Protein AF-A0AA40KFN1-F1 (afdb_monomer)

Organism: NCBI:txid60889

pLDDT: mean 79.9, std 18.05, range [38.06, 95.88]

Solvent-accessible surface area (backbone atoms only — not comparable to full-atom values): 6302 Å² total; per-residue (Å²): 132,68,74,68,63,78,31,50,60,55,37,56,50,49,54,52,43,66,73,28,65,83,47,44,49,62,50,50,53,49,46,67,69,59,50,77,78,70,54,97,88,62,91,83,51,75,64,59,55,50,51,49,51,53,52,50,52,52,51,53,49,56,52,47,53,51,28,63,78,70,69,52,50,72,67,54,52,52,49,28,66,52,57,55,79,76,51,90,69,80,83,75,76,78,72,93,75,78,87,85,133

InterPro domains:
  IPR023379 BART domain [PF11527] (7-87)
  IPR038888 Cilia- and flagella-associated protein 36 [PTHR21532] (2-83)
  IPR042541 BART domain superfamily [G3DSA:1.20.1520.10] (1-99)

Mean predicted aligned error: 10.42 Å

Structure (mmCIF, N/CA/C/O backbone):
data_AF-A0AA40KFN1-F1
#
_entry.id   AF-A0AA40KFN1-F1
#
loop_
_atom_site.group_PDB
_atom_site.id
_atom_site.type_symbol
_atom_site.label_atom_id
_atom_site.label_alt_id
_atom_site.label_comp_id
_atom_site.label_asym_id
_atom_site.label_entity_id
_atom_site.label_seq_id
_atom_site.pdbx_PDB_ins_code
_atom_site.Cartn_x
_atom_site.Cartn_y
_atom_site.Cartn_z
_atom_site.occupancy
_atom_site.B_iso_or_equiv
_atom_site.auth_seq_id
_atom_site.auth_comp_id
_atom_site.auth_asym_id
_atom_site.auth_atom_id
_atom_site.pdbx_PDB_model_num
ATOM 1 N N . MET A 1 1 ? 15.721 8.252 -28.100 1.00 38.06 1 MET A N 1
ATOM 2 C CA . MET A 1 1 ? 15.572 7.195 -27.081 1.00 38.06 1 MET A CA 1
ATOM 3 C C . MET A 1 1 ? 14.263 7.504 -26.377 1.00 38.06 1 MET A C 1
ATOM 5 O O . MET A 1 1 ? 14.015 8.676 -26.133 1.00 38.06 1 MET A O 1
ATOM 9 N N . ASN A 1 2 ? 13.342 6.541 -26.314 1.00 46.00 2 ASN A N 1
ATOM 10 C CA . ASN A 1 2 ? 11.930 6.793 -26.020 1.00 46.00 2 ASN A CA 1
ATOM 11 C C . ASN A 1 2 ? 11.672 6.593 -24.521 1.00 46.00 2 ASN A C 1
ATOM 13 O O . ASN A 1 2 ? 11.184 5.544 -24.124 1.00 46.00 2 ASN A O 1
ATOM 17 N N . ASP A 1 3 ? 11.974 7.604 -23.701 1.00 53.75 3 ASP A N 1
ATOM 18 C CA . ASP A 1 3 ? 11.811 7.562 -22.231 1.00 53.75 3 ASP A CA 1
ATOM 19 C C . ASP A 1 3 ? 10.366 7.239 -21.777 1.00 53.75 3 ASP A C 1
ATOM 21 O O . ASP A 1 3 ? 10.113 6.899 -20.624 1.00 53.75 3 ASP A O 1
ATOM 25 N N . LYS A 1 4 ? 9.396 7.328 -22.699 1.00 52.56 4 LYS A N 1
ATOM 26 C CA . LYS A 1 4 ? 7.987 6.980 -22.474 1.00 52.56 4 LYS A CA 1
ATOM 27 C C . LYS A 1 4 ? 7.719 5.474 -22.391 1.00 52.56 4 LYS A C 1
ATOM 29 O O . LYS A 1 4 ? 6.799 5.094 -21.674 1.00 52.56 4 LYS A O 1
ATOM 34 N N . ASP A 1 5 ? 8.486 4.635 -23.090 1.00 57.59 5 ASP A N 1
ATOM 35 C CA . ASP A 1 5 ? 8.294 3.174 -23.035 1.00 57.59 5 ASP A CA 1
ATOM 36 C C . ASP A 1 5 ? 8.913 2.578 -21.762 1.00 57.59 5 ASP A C 1
ATOM 38 O O . ASP A 1 5 ? 8.332 1.679 -21.152 1.00 57.59 5 ASP A O 1
ATOM 42 N N . ASP A 1 6 ? 10.022 3.154 -21.291 1.00 63.59 6 ASP A N 1
ATOM 43 C CA . ASP A 1 6 ? 10.757 2.691 -20.105 1.00 63.59 6 ASP A CA 1
ATOM 44 C C . ASP A 1 6 ? 10.002 2.906 -18.784 1.00 63.59 6 ASP A C 1
ATOM 46 O O . ASP A 1 6 ? 10.437 2.410 -17.751 1.00 63.59 6 ASP A O 1
ATOM 50 N N . SER A 1 7 ? 8.872 3.618 -18.790 1.00 69.12 7 SER A N 1
ATOM 51 C CA . SER A 1 7 ? 8.035 3.811 -17.593 1.00 69.12 7 SER A CA 1
ATOM 52 C C . SER A 1 7 ? 6.628 3.220 -17.711 1.00 69.12 7 SER A C 1
ATOM 54 O O . SER A 1 7 ? 5.927 3.103 -16.708 1.00 69.12 7 SER A O 1
ATOM 56 N N . ALA A 1 8 ? 6.189 2.833 -18.913 1.00 79.31 8 ALA A N 1
ATOM 57 C CA . ALA A 1 8 ? 4.869 2.233 -19.107 1.00 79.31 8 ALA A CA 1
ATOM 58 C C . ALA A 1 8 ? 4.773 0.861 -18.417 1.00 79.31 8 ALA A C 1
ATOM 60 O O . ALA A 1 8 ? 3.799 0.579 -17.720 1.00 79.31 8 ALA A O 1
ATOM 61 N N . TRP A 1 9 ? 5.834 0.053 -18.519 1.00 85.75 9 TRP A N 1
ATOM 62 C CA . TRP A 1 9 ? 5.899 -1.260 -17.871 1.00 85.75 9 TRP A CA 1
ATOM 63 C C . TRP A 1 9 ? 5.879 -1.169 -16.337 1.00 85.75 9 TRP A C 1
ATOM 65 O O . TRP A 1 9 ? 5.369 -2.078 -15.680 1.00 85.75 9 TRP A O 1
ATOM 75 N N . VAL A 1 10 ? 6.396 -0.074 -15.762 1.00 88.62 10 VAL A N 1
ATOM 76 C CA . VAL A 1 10 ? 6.368 0.191 -14.313 1.00 88.62 10 VAL A CA 1
ATOM 77 C C . VAL A 1 10 ? 4.925 0.332 -13.838 1.00 88.62 10 VAL A C 1
ATOM 79 O O . VAL A 1 10 ? 4.551 -0.246 -12.819 1.00 88.62 10 VAL A O 1
ATOM 82 N N . PHE A 1 11 ? 4.093 1.046 -14.600 1.00 86.62 11 PHE A N 1
ATOM 83 C CA . PHE A 1 11 ? 2.676 1.207 -14.286 1.00 86.62 11 PHE A CA 1
ATOM 84 C C . PHE A 1 11 ? 1.913 -0.118 -14.394 1.00 86.62 11 PHE A C 1
ATOM 86 O O . PHE A 1 11 ? 1.194 -0.478 -13.465 1.00 86.62 11 PHE A O 1
ATOM 93 N N . ASP A 1 12 ? 2.105 -0.880 -15.473 1.00 87.44 12 ASP A N 1
ATOM 94 C CA . ASP A 1 12 ? 1.449 -2.186 -15.638 1.00 87.44 12 ASP A CA 1
ATOM 95 C C . ASP A 1 12 ? 1.844 -3.164 -14.520 1.00 87.44 12 ASP A C 1
ATOM 97 O O . ASP A 1 12 ? 0.998 -3.862 -13.955 1.00 87.44 12 ASP A O 1
ATOM 101 N N . SER A 1 13 ? 3.125 -3.157 -14.141 1.00 90.62 13 SER A N 1
ATOM 102 C CA . SER A 1 13 ? 3.646 -3.951 -13.025 1.00 90.62 13 SER A CA 1
ATOM 103 C C . SER A 1 13 ? 3.045 -3.524 -11.687 1.00 90.62 13 SER A C 1
ATOM 105 O O . SER A 1 13 ? 2.663 -4.377 -10.887 1.00 90.62 13 SER A O 1
ATOM 107 N N . LEU A 1 14 ? 2.905 -2.215 -11.458 1.00 90.44 14 LEU A N 1
ATOM 108 C CA . LEU A 1 14 ? 2.262 -1.666 -10.266 1.00 90.44 14 LEU A CA 1
ATOM 109 C C . LEU A 1 14 ? 0.793 -2.093 -10.177 1.00 90.44 14 LEU A C 1
ATOM 111 O O . LEU A 1 14 ? 0.350 -2.537 -9.123 1.00 90.44 14 LEU A O 1
ATOM 115 N N . ILE A 1 15 ? 0.033 -2.013 -11.272 1.00 88.88 15 ILE A N 1
ATOM 116 C CA . ILE A 1 15 ? -1.361 -2.478 -11.293 1.00 88.88 15 ILE A CA 1
ATOM 117 C C . ILE A 1 15 ? -1.438 -3.972 -10.963 1.00 88.88 15 ILE A C 1
ATOM 119 O O . ILE A 1 15 ? -2.261 -4.368 -10.136 1.00 88.88 15 ILE A O 1
ATOM 123 N N . GLY A 1 16 ? -0.557 -4.788 -11.550 1.00 90.25 16 GLY A N 1
ATOM 124 C CA . GLY A 1 16 ? -0.467 -6.214 -11.236 1.00 90.25 16 GLY A CA 1
ATOM 125 C C . GLY A 1 16 ? -0.157 -6.477 -9.760 1.00 90.25 16 GLY A C 1
ATOM 1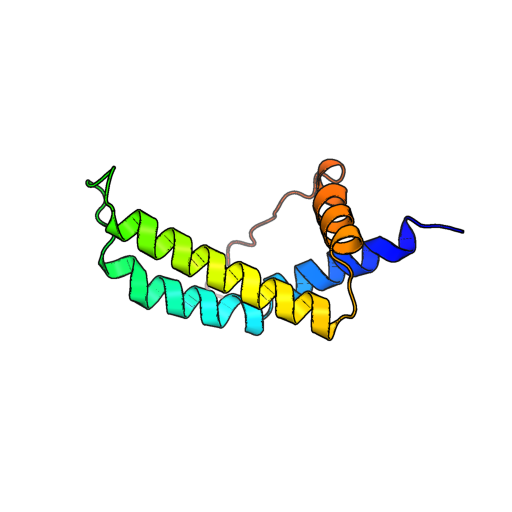26 O O . GLY A 1 16 ? -0.785 -7.335 -9.140 1.00 90.25 16 GLY A O 1
ATOM 127 N N . PHE A 1 17 ? 0.751 -5.699 -9.169 1.00 91.94 17 PHE A N 1
ATOM 128 C CA . PHE A 1 17 ? 1.082 -5.783 -7.749 1.00 91.94 17 PHE A CA 1
ATOM 129 C C . PHE A 1 17 ? -0.107 -5.419 -6.849 1.00 91.94 17 PHE A C 1
ATOM 131 O O . PHE A 1 17 ? -0.438 -6.184 -5.944 1.00 91.94 17 PHE A O 1
ATOM 138 N N . LEU A 1 18 ? -0.803 -4.312 -7.136 1.00 91.50 18 LEU A N 1
ATOM 139 C CA . LEU A 1 18 ? -1.976 -3.855 -6.375 1.00 91.50 18 LEU A CA 1
ATOM 140 C C . LEU A 1 18 ? -3.162 -4.831 -6.456 1.00 91.50 18 LEU A C 1
ATOM 142 O O . LEU A 1 18 ? -3.997 -4.874 -5.554 1.00 91.50 18 LEU A O 1
ATOM 146 N N . GLN A 1 19 ? -3.248 -5.620 -7.527 1.00 89.75 19 GLN A N 1
ATOM 147 C CA . GLN A 1 19 ? -4.234 -6.696 -7.674 1.00 89.75 19 GLN A CA 1
ATOM 148 C C . GLN A 1 19 ? -3.773 -8.019 -7.044 1.00 89.75 19 GLN A C 1
ATOM 150 O O . GLN A 1 19 ? -4.564 -8.954 -6.907 1.00 89.75 19 GLN A O 1
ATOM 155 N N . GLY A 1 20 ? -2.499 -8.118 -6.672 1.00 91.44 20 GLY A N 1
ATOM 156 C CA . GLY A 1 20 ? -1.892 -9.330 -6.156 1.00 91.44 20 GLY A CA 1
ATOM 157 C C . GLY A 1 20 ? -2.234 -9.618 -4.688 1.00 91.44 20 GLY A C 1
ATOM 158 O O . GLY A 1 20 ? -2.582 -8.719 -3.913 1.00 91.44 20 GLY A O 1
ATOM 159 N N . PRO A 1 21 ? -2.081 -10.883 -4.254 1.00 92.25 21 PRO A N 1
ATOM 160 C CA . PRO A 1 21 ? -2.261 -11.276 -2.856 1.00 92.25 21 PRO A CA 1
ATOM 161 C C . PRO A 1 21 ? -1.209 -10.659 -1.926 1.00 92.25 21 PRO A C 1
ATOM 163 O O . PRO A 1 21 ? -1.496 -10.440 -0.758 1.00 92.25 21 PRO A O 1
ATOM 166 N N . ILE A 1 22 ? -0.014 -10.344 -2.437 1.00 90.94 22 ILE A N 1
ATOM 167 C CA . ILE A 1 22 ? 1.077 -9.736 -1.654 1.00 90.94 22 ILE A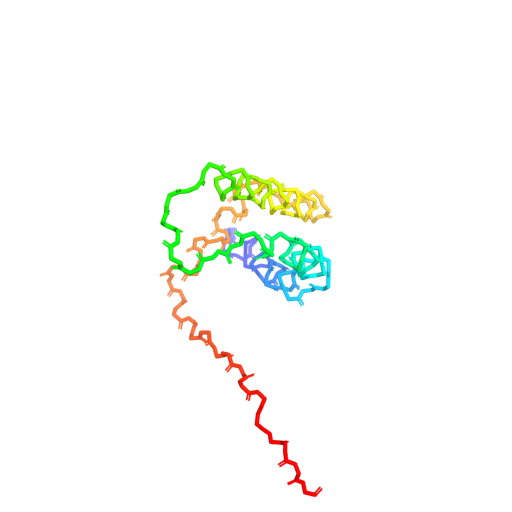 CA 1
ATOM 168 C C . ILE A 1 22 ? 0.681 -8.346 -1.146 1.00 90.94 22 ILE A C 1
ATOM 170 O O . ILE A 1 22 ? 1.020 -7.987 -0.026 1.00 90.94 22 ILE A O 1
ATOM 174 N N . TRP A 1 23 ? -0.073 -7.589 -1.945 1.00 93.19 23 TRP A N 1
ATOM 175 C CA . TRP A 1 23 ? -0.643 -6.310 -1.534 1.00 93.19 23 TRP A CA 1
ATOM 176 C C . TRP A 1 23 ? -1.937 -6.494 -0.735 1.00 93.19 23 TRP A C 1
ATOM 178 O O . TRP A 1 23 ? -2.086 -5.960 0.362 1.00 93.19 23 TRP A O 1
ATOM 188 N N . SER A 1 24 ? -2.887 -7.262 -1.275 1.00 92.19 24 SER A N 1
ATOM 189 C CA . SER A 1 24 ? -4.239 -7.332 -0.711 1.00 92.19 24 SER A CA 1
ATOM 190 C C . SER A 1 24 ? -4.317 -8.081 0.621 1.00 92.19 24 SER A C 1
ATOM 192 O O . SER A 1 24 ? -5.018 -7.617 1.514 1.00 92.19 24 SER A O 1
ATOM 194 N N . ALA A 1 25 ? -3.596 -9.192 0.803 1.00 93.62 25 ALA A N 1
ATOM 195 C CA . ALA A 1 25 ? -3.667 -9.984 2.032 1.00 93.62 25 ALA A CA 1
ATOM 196 C C . ALA A 1 25 ? -3.256 -9.199 3.295 1.00 93.62 25 ALA A C 1
ATOM 198 O O . ALA A 1 25 ? -4.071 -9.134 4.215 1.00 93.62 25 ALA A O 1
ATOM 199 N N . PRO A 1 26 ? -2.070 -8.556 3.369 1.00 93.62 26 PRO A N 1
ATOM 200 C CA . PRO A 1 26 ? -1.684 -7.809 4.567 1.00 93.62 26 PRO A CA 1
ATOM 201 C C . PRO A 1 26 ? -2.597 -6.609 4.839 1.00 93.62 26 PRO A C 1
ATOM 203 O O . PRO A 1 2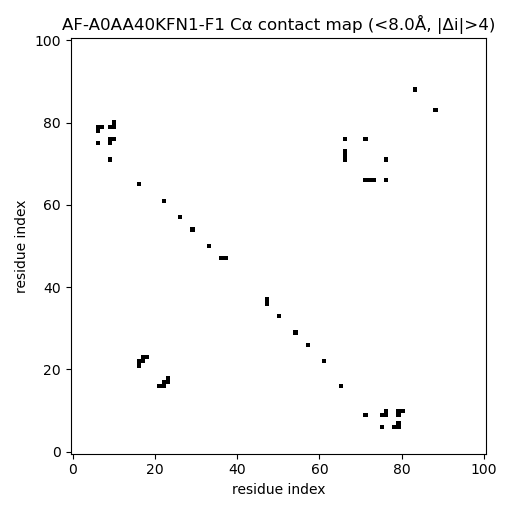6 ? -2.869 -6.313 6.000 1.00 93.62 26 PRO A O 1
ATOM 206 N N . LEU A 1 27 ? -3.114 -5.943 3.799 1.00 93.25 27 LEU A N 1
ATOM 207 C CA . LEU A 1 27 ? -4.058 -4.837 3.976 1.00 93.25 27 LEU A CA 1
ATOM 208 C C . LEU A 1 27 ? -5.414 -5.308 4.496 1.00 93.25 27 LEU A C 1
ATOM 210 O O . LEU A 1 27 ? -5.967 -4.670 5.387 1.00 93.25 27 LEU A O 1
ATOM 214 N N . ILE A 1 28 ? -5.942 -6.415 3.970 1.00 93.31 28 ILE A N 1
ATOM 215 C CA . ILE A 1 28 ? -7.198 -6.995 4.454 1.00 93.31 28 ILE A CA 1
ATOM 216 C C . ILE A 1 28 ? -7.039 -7.410 5.916 1.00 93.31 28 ILE A C 1
ATOM 218 O O . ILE A 1 28 ? -7.848 -6.989 6.735 1.00 93.31 28 ILE A O 1
ATOM 222 N N . THR A 1 29 ? -5.970 -8.134 6.265 1.00 94.69 29 THR A N 1
ATOM 223 C CA . THR A 1 29 ? -5.688 -8.512 7.659 1.00 94.69 29 THR A CA 1
ATOM 224 C C . THR A 1 29 ? -5.584 -7.287 8.566 1.00 94.69 29 THR A C 1
ATOM 226 O O . THR A 1 29 ? -6.201 -7.253 9.626 1.00 94.69 29 THR A O 1
ATOM 229 N N . PHE A 1 30 ? -4.868 -6.244 8.138 1.00 94.62 30 PHE A N 1
ATOM 230 C CA . PHE A 1 30 ? -4.761 -5.008 8.909 1.00 94.62 30 PHE A CA 1
ATOM 231 C C . PHE A 1 30 ? -6.128 -4.349 9.133 1.00 94.62 30 PHE A C 1
ATOM 233 O O . PHE A 1 30 ? -6.438 -3.928 10.246 1.00 94.62 30 PHE A O 1
ATOM 240 N N . ILE A 1 31 ? -6.957 -4.263 8.088 1.00 93.00 31 ILE A N 1
ATOM 241 C CA . ILE A 1 31 ? -8.298 -3.684 8.185 1.00 93.00 31 ILE A CA 1
ATOM 242 C C . ILE A 1 31 ? -9.165 -4.521 9.124 1.00 93.00 31 ILE A C 1
ATOM 244 O O . ILE A 1 31 ? -9.793 -3.944 9.999 1.00 93.00 31 ILE A O 1
ATOM 248 N N . GLU A 1 32 ? -9.171 -5.847 8.999 1.00 93.25 32 GLU A N 1
ATOM 249 C CA . GLU A 1 32 ? -9.954 -6.738 9.866 1.00 93.25 32 GLU A CA 1
ATOM 250 C C . GLU A 1 32 ? -9.599 -6.567 11.350 1.00 93.25 32 GLU A C 1
ATOM 252 O O . GLU A 1 32 ? -10.487 -6.508 12.202 1.00 93.25 32 GLU A O 1
ATOM 257 N N . GLU A 1 33 ? -8.310 -6.438 11.669 1.00 92.94 33 GLU A N 1
ATOM 258 C CA . GLU A 1 33 ? -7.843 -6.258 13.045 1.00 92.94 33 GLU A CA 1
ATOM 259 C C . GLU A 1 33 ? -8.141 -4.858 13.591 1.00 92.94 33 GLU A C 1
ATOM 261 O O . GLU A 1 33 ? -8.519 -4.699 14.756 1.00 92.94 33 GLU A O 1
ATOM 266 N N . LYS A 1 34 ? -7.953 -3.824 12.766 1.00 91.31 34 LYS A N 1
ATOM 267 C CA . LYS A 1 34 ? -7.984 -2.426 13.209 1.00 91.31 34 LYS A CA 1
ATOM 268 C C . LYS A 1 34 ? -9.342 -1.760 13.009 1.00 91.31 34 LYS A C 1
ATOM 270 O O . LYS A 1 34 ? -9.595 -0.752 13.657 1.00 91.31 34 LYS A O 1
ATOM 275 N N . SER A 1 35 ? -10.243 -2.309 12.189 1.00 89.19 35 SER A N 1
ATOM 276 C CA . SER A 1 35 ? -11.571 -1.723 11.948 1.00 89.19 35 SER A CA 1
ATOM 277 C C . SER A 1 35 ? -12.475 -1.748 13.180 1.00 89.19 35 SER A C 1
ATOM 279 O O . SER A 1 35 ? -13.421 -0.975 13.253 1.00 89.19 35 SER A O 1
ATOM 281 N N . LEU A 1 36 ? -12.189 -2.621 14.152 1.00 88.44 36 LEU A N 1
ATOM 282 C CA . LEU A 1 36 ? -13.030 -2.840 15.333 1.00 88.44 36 LEU A CA 1
ATOM 283 C C . LEU A 1 36 ? -13.191 -1.599 16.222 1.00 88.44 36 LEU A C 1
ATOM 285 O O . LEU A 1 36 ? -14.188 -1.499 16.928 1.00 88.44 36 LEU A O 1
ATOM 289 N N . ILE A 1 37 ? -12.222 -0.678 16.202 1.00 87.69 37 ILE A N 1
ATOM 290 C CA . ILE A 1 37 ? -12.265 0.548 17.012 1.00 87.69 37 ILE A CA 1
ATOM 291 C C . ILE A 1 37 ? -13.013 1.697 16.319 1.00 87.69 37 ILE A C 1
ATOM 293 O O . ILE A 1 37 ? -13.264 2.727 16.943 1.00 87.69 37 ILE A O 1
ATOM 297 N N . PHE A 1 38 ? -13.326 1.560 15.025 1.00 88.12 38 PHE A N 1
ATOM 298 C CA . PHE A 1 38 ? -13.953 2.623 14.243 1.00 88.12 38 PHE A CA 1
ATOM 299 C C . PHE A 1 38 ? -15.464 2.639 14.478 1.00 88.12 38 PHE A C 1
ATOM 301 O O . PHE A 1 38 ? -16.183 1.725 14.077 1.00 88.12 38 PHE A O 1
ATOM 308 N N . GLU A 1 39 ? -15.940 3.713 15.098 1.00 88.19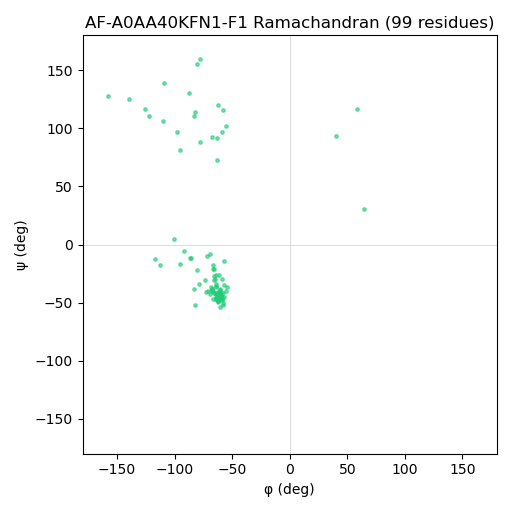 39 GLU A N 1
ATOM 309 C CA . GLU A 1 39 ? -17.348 3.981 15.367 1.00 88.19 39 GLU A CA 1
ATOM 310 C C . GLU A 1 39 ? -17.826 5.124 14.465 1.00 88.19 39 GLU A C 1
ATOM 312 O O . GLU A 1 39 ? -17.114 6.104 14.254 1.00 88.19 39 GLU A O 1
ATOM 317 N N . ALA A 1 40 ? -19.040 5.007 13.920 1.00 83.31 40 ALA A N 1
ATOM 318 C CA . ALA A 1 40 ? -19.566 5.960 12.938 1.00 83.31 40 ALA A CA 1
ATOM 319 C C . ALA A 1 40 ? -19.788 7.378 13.500 1.00 83.31 40 ALA A C 1
ATOM 321 O O . ALA A 1 40 ? -19.825 8.334 12.729 1.00 83.31 40 ALA A O 1
ATOM 322 N N . ASP A 1 41 ? -19.916 7.501 14.822 1.00 83.88 41 ASP A N 1
ATOM 323 C CA . ASP A 1 41 ? -20.291 8.743 15.504 1.00 83.88 41 ASP A CA 1
ATOM 324 C C . ASP A 1 41 ? -19.085 9.485 16.120 1.00 83.88 41 ASP A C 1
ATOM 326 O O . ASP A 1 41 ? -19.261 10.501 16.794 1.00 83.88 41 ASP A O 1
ATOM 330 N N . ILE A 1 42 ? -17.855 8.995 15.904 1.00 80.88 42 ILE A N 1
ATOM 331 C CA . ILE A 1 42 ? -16.622 9.594 16.434 1.00 80.88 42 ILE A CA 1
ATOM 332 C C . ILE A 1 42 ? -15.809 10.206 15.285 1.00 80.88 42 ILE A C 1
ATOM 334 O O . ILE A 1 42 ? -15.187 9.495 14.501 1.00 80.88 42 ILE A O 1
ATOM 338 N N . GLU A 1 43 ? -15.789 11.539 15.194 1.00 72.88 43 GLU A N 1
ATOM 339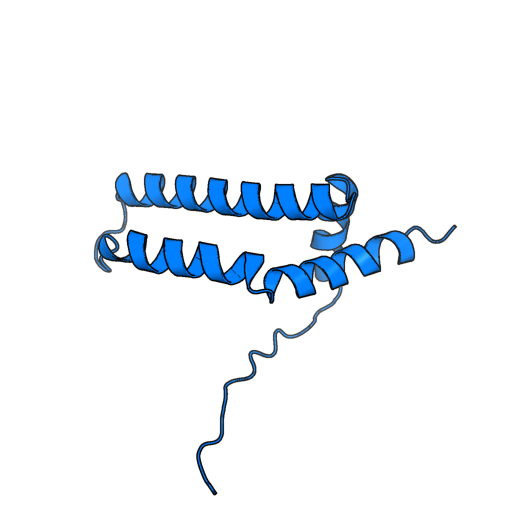 C CA . GLU A 1 43 ? -15.058 12.260 14.135 1.00 72.88 43 GLU A CA 1
ATOM 340 C C . GLU A 1 43 ? -13.566 12.457 14.449 1.00 72.88 43 GLU A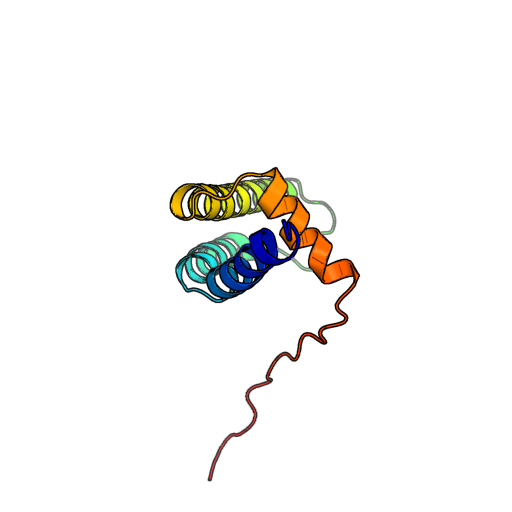 C 1
ATOM 342 O O . GLU A 1 43 ? -12.721 12.337 13.561 1.00 72.88 43 GLU A O 1
ATOM 347 N N . GLU A 1 44 ? -13.222 12.733 15.708 1.00 74.25 44 GLU A N 1
ATOM 348 C CA . GLU A 1 44 ? -11.844 12.980 16.138 1.00 74.25 44 GLU A CA 1
ATOM 349 C C . GLU A 1 44 ? -11.447 11.991 17.232 1.00 74.25 44 GLU A C 1
ATOM 351 O O . GLU A 1 44 ? -11.938 12.039 18.360 1.00 74.25 44 GLU A O 1
ATOM 356 N N . ASN A 1 45 ? -10.537 11.080 16.885 1.00 81.62 45 ASN A N 1
ATOM 357 C CA . ASN A 1 45 ? -9.961 10.122 17.816 1.00 81.62 45 ASN A CA 1
ATOM 358 C C . ASN A 1 45 ? -8.458 9.970 17.546 1.00 81.62 45 ASN A C 1
ATOM 360 O O . ASN A 1 45 ? -8.037 9.634 16.434 1.00 81.62 45 ASN A O 1
ATOM 364 N N . ASP A 1 46 ? -7.646 10.176 18.583 1.00 87.75 46 ASP A N 1
ATOM 365 C CA . ASP A 1 46 ? -6.193 9.985 18.542 1.00 87.75 46 ASP A CA 1
ATOM 366 C C . ASP A 1 46 ? -5.812 8.546 18.156 1.00 87.75 46 ASP A C 1
ATOM 368 O O . ASP A 1 46 ? -4.768 8.308 17.546 1.00 87.75 46 ASP A O 1
ATOM 372 N N . GLU A 1 47 ? -6.651 7.561 18.482 1.00 88.06 47 GLU A N 1
ATOM 373 C CA . GLU A 1 47 ? -6.456 6.170 18.073 1.00 88.06 47 GLU A CA 1
ATOM 374 C C . GLU A 1 47 ? -6.640 5.986 16.566 1.00 88.06 47 GLU A C 1
ATOM 376 O O . GLU A 1 47 ? -5.867 5.251 15.952 1.00 88.06 47 GLU A O 1
ATOM 381 N N . TYR A 1 48 ? -7.571 6.708 15.933 1.00 90.50 48 TYR A N 1
ATOM 382 C CA . TYR A 1 48 ? -7.752 6.645 14.476 1.00 90.50 48 TYR A CA 1
ATOM 383 C C . TYR A 1 48 ? -6.550 7.246 13.762 1.00 90.50 48 TYR A C 1
ATOM 385 O O . TYR A 1 48 ? -6.082 6.695 12.766 1.00 90.50 48 TYR A O 1
ATOM 393 N N . GLN A 1 49 ? -5.984 8.324 14.312 1.00 90.12 49 GLN A N 1
ATOM 394 C CA . GLN A 1 49 ? -4.736 8.881 13.800 1.00 90.12 49 GLN A CA 1
ATOM 395 C C . GLN A 1 49 ? -3.576 7.888 13.924 1.00 90.12 49 GLN A C 1
ATOM 397 O O . GLN A 1 49 ? -2.805 7.744 12.975 1.00 90.12 49 GLN A O 1
ATOM 402 N N . LYS A 1 50 ? -3.458 7.168 15.048 1.00 92.31 50 LYS A N 1
ATOM 403 C CA . LYS A 1 50 ? -2.431 6.125 15.221 1.00 92.31 50 LYS A CA 1
ATOM 404 C C . LYS A 1 50 ? -2.599 4.995 14.209 1.00 92.31 50 LYS A C 1
ATOM 406 O O . LYS A 1 50 ? -1.634 4.661 13.527 1.00 92.31 50 LYS A O 1
ATOM 411 N N . VAL A 1 51 ? -3.814 4.466 14.050 1.00 94.06 51 VAL A N 1
ATOM 412 C CA . VAL A 1 51 ? -4.099 3.416 13.060 1.00 94.06 51 VAL A CA 1
ATOM 413 C C . VAL A 1 51 ? -3.807 3.901 11.641 1.00 94.06 51 VAL A C 1
ATOM 415 O O . VAL A 1 51 ? -3.233 3.160 10.849 1.00 94.06 51 VAL A O 1
ATOM 418 N N . TYR A 1 52 ? -4.126 5.154 11.319 1.00 92.19 52 TYR A N 1
ATOM 419 C CA . TYR A 1 52 ? -3.786 5.733 10.023 1.00 92.19 52 TYR A CA 1
ATOM 420 C C . TYR A 1 52 ? -2.268 5.795 9.789 1.00 92.19 52 TYR A C 1
ATOM 422 O O . TYR A 1 52 ? -1.809 5.465 8.697 1.00 92.19 52 TYR A O 1
ATOM 430 N N . GLN A 1 53 ? -1.468 6.166 10.797 1.00 94.50 53 GLN A N 1
ATOM 431 C CA . GLN A 1 53 ? -0.005 6.130 10.671 1.00 94.50 53 GLN A CA 1
ATOM 432 C C . GLN A 1 53 ? 0.522 4.702 10.496 1.00 94.50 53 GLN A C 1
ATOM 434 O O . GLN A 1 53 ? 1.392 4.473 9.660 1.00 94.50 53 GLN A O 1
ATOM 439 N N . GLU A 1 54 ? -0.019 3.733 11.236 1.00 95.06 54 GLU A N 1
ATOM 440 C CA . GLU A 1 54 ? 0.331 2.318 11.062 1.00 95.06 54 GLU A CA 1
ATOM 441 C C . GLU A 1 54 ? -0.005 1.821 9.647 1.00 95.06 54 GLU A C 1
ATOM 443 O O . GLU A 1 54 ? 0.825 1.171 9.013 1.00 95.06 54 GLU A O 1
ATOM 448 N N . TYR A 1 55 ? -1.174 2.195 9.120 1.00 95.12 55 TYR A N 1
ATOM 449 C CA . TYR A 1 55 ? -1.588 1.873 7.755 1.00 95.12 55 TYR A CA 1
ATOM 450 C C . TYR A 1 55 ? -0.636 2.470 6.715 1.00 95.12 55 TYR A C 1
ATOM 452 O O . TYR A 1 55 ? -0.214 1.775 5.791 1.00 95.12 55 TYR A O 1
ATOM 460 N N . LYS A 1 56 ? -0.253 3.744 6.872 1.00 94.75 56 LYS A N 1
ATOM 461 C CA . LYS A 1 56 ? 0.727 4.388 5.987 1.00 94.75 56 LYS A CA 1
ATOM 462 C C . LYS A 1 56 ? 2.064 3.657 6.000 1.00 94.75 56 LYS A C 1
ATOM 464 O O . LYS A 1 56 ? 2.578 3.352 4.934 1.00 94.75 56 LYS A O 1
ATOM 469 N N . ASN A 1 57 ? 2.576 3.315 7.182 1.00 95.88 57 ASN A N 1
ATOM 470 C CA . ASN A 1 57 ? 3.836 2.582 7.306 1.00 95.88 57 ASN A CA 1
ATOM 471 C C . ASN A 1 57 ? 3.771 1.208 6.622 1.00 95.88 57 ASN A C 1
ATOM 473 O O . ASN A 1 57 ? 4.740 0.792 5.993 1.00 95.88 57 ASN A O 1
ATOM 477 N N . LEU A 1 58 ? 2.634 0.507 6.721 1.00 95.81 58 LEU A N 1
ATOM 478 C CA . LEU A 1 58 ? 2.418 -0.762 6.026 1.00 95.81 58 LEU A CA 1
ATOM 479 C C . LEU A 1 58 ? 2.424 -0.579 4.503 1.00 95.81 58 LEU A C 1
ATOM 481 O O . LEU A 1 58 ? 3.091 -1.330 3.796 1.00 95.81 58 LEU A O 1
ATOM 485 N N . VAL A 1 59 ? 1.708 0.425 3.997 1.00 95.19 59 VAL A N 1
ATOM 486 C CA . VAL A 1 59 ? 1.683 0.747 2.565 1.00 95.19 59 VAL A CA 1
ATOM 487 C C . VAL A 1 59 ? 3.075 1.124 2.054 1.00 95.19 59 VAL A C 1
ATOM 489 O O . VAL A 1 59 ? 3.502 0.598 1.027 1.00 95.19 59 VAL A O 1
ATOM 492 N N . ASP A 1 60 ? 3.792 1.981 2.781 1.00 94.62 60 ASP A N 1
ATOM 493 C CA . ASP A 1 60 ? 5.145 2.418 2.432 1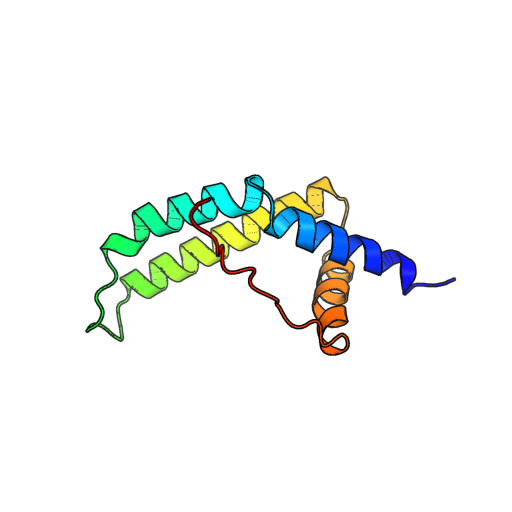.00 94.62 60 ASP A CA 1
ATOM 494 C C . ASP A 1 60 ? 6.117 1.230 2.402 1.00 94.62 60 ASP A C 1
ATOM 496 O O . ASP A 1 60 ? 6.931 1.124 1.486 1.00 94.62 60 ASP A O 1
ATOM 500 N N . LEU A 1 61 ? 5.990 0.289 3.346 1.00 95.44 61 LEU A N 1
ATOM 501 C CA . LEU A 1 61 ? 6.770 -0.949 3.354 1.00 95.44 61 LEU A CA 1
ATOM 502 C C . LEU A 1 61 ? 6.481 -1.813 2.119 1.00 95.44 61 LEU A C 1
ATOM 504 O O . LEU A 1 61 ? 7.414 -2.244 1.448 1.00 95.44 61 LEU A O 1
ATOM 508 N N . LEU A 1 62 ? 5.206 -2.063 1.803 1.00 95.44 62 LEU A N 1
ATOM 509 C CA . LEU A 1 62 ? 4.818 -2.911 0.669 1.00 95.44 62 LEU A CA 1
ATOM 510 C C . LEU A 1 62 ? 5.282 -2.325 -0.668 1.00 95.44 62 LEU A C 1
ATOM 512 O O . LEU A 1 62 ? 5.804 -3.053 -1.512 1.00 95.44 62 LEU A O 1
ATOM 516 N N . LEU A 1 63 ? 5.113 -1.014 -0.853 1.00 94.19 63 LEU A N 1
ATOM 517 C CA . LEU A 1 63 ? 5.593 -0.317 -2.045 1.00 94.19 63 LEU A CA 1
ATOM 518 C C . LEU A 1 63 ? 7.123 -0.274 -2.097 1.00 94.19 63 LEU A C 1
ATOM 520 O O . LEU A 1 63 ? 7.688 -0.446 -3.174 1.00 94.19 63 LEU A O 1
ATOM 524 N N . GLY A 1 64 ? 7.789 -0.092 -0.953 1.00 94.00 64 GLY A N 1
ATOM 525 C CA . GLY A 1 64 ? 9.245 -0.163 -0.832 1.00 94.00 64 GLY A CA 1
ATOM 526 C C . GLY A 1 64 ? 9.792 -1.510 -1.293 1.00 94.00 64 GLY A C 1
ATOM 527 O O . GLY A 1 64 ? 10.629 -1.548 -2.191 1.00 94.00 64 GLY A O 1
ATOM 528 N N . CYS A 1 65 ? 9.251 -2.612 -0.765 1.00 94.44 65 CYS A N 1
ATOM 529 C CA . CYS A 1 65 ? 9.628 -3.962 -1.187 1.00 94.44 65 CYS A CA 1
ATOM 530 C C . CYS A 1 65 ? 9.366 -4.190 -2.681 1.00 94.44 65 CYS A C 1
ATOM 532 O O . CYS A 1 65 ? 10.232 -4.705 -3.377 1.00 94.44 65 CYS A O 1
ATOM 534 N N . PHE A 1 66 ? 8.212 -3.756 -3.201 1.00 94.12 66 PHE A N 1
ATOM 535 C CA . PHE A 1 66 ? 7.914 -3.852 -4.633 1.00 94.12 66 PHE A CA 1
ATOM 536 C C . PHE A 1 66 ? 8.947 -3.113 -5.499 1.00 94.12 66 PHE A C 1
ATOM 538 O O . PHE A 1 66 ? 9.410 -3.657 -6.503 1.00 94.12 66 PHE A O 1
ATOM 545 N N . MET A 1 67 ? 9.313 -1.884 -5.121 1.00 93.06 67 MET A N 1
ATOM 546 C CA . MET A 1 67 ? 10.313 -1.100 -5.848 1.00 93.06 67 MET A CA 1
ATOM 547 C C . MET A 1 67 ? 11.693 -1.762 -5.796 1.00 93.06 67 MET A C 1
ATOM 549 O O . MET A 1 67 ? 12.355 -1.851 -6.829 1.00 93.06 67 MET A O 1
ATOM 553 N N . GLU A 1 68 ? 12.106 -2.259 -4.628 1.00 94.19 68 GLU A N 1
ATOM 554 C CA . GLU A 1 68 ? 13.378 -2.967 -4.450 1.00 94.19 68 GLU A CA 1
ATOM 555 C C . GLU A 1 68 ? 13.438 -4.258 -5.279 1.00 94.19 68 GLU A C 1
ATOM 557 O O . GLU A 1 68 ? 14.406 -4.464 -6.013 1.00 94.19 68 GLU A O 1
ATOM 562 N N . ASP A 1 69 ? 12.390 -5.083 -5.235 1.00 93.31 69 ASP A N 1
ATOM 563 C CA . ASP A 1 69 ? 12.321 -6.364 -5.948 1.00 93.31 69 ASP A CA 1
ATOM 564 C C . ASP A 1 69 ? 12.350 -6.188 -7.474 1.00 93.31 69 ASP A C 1
ATOM 566 O O . ASP A 1 69 ? 12.941 -6.993 -8.197 1.00 93.31 69 ASP A O 1
ATOM 570 N N . MET A 1 70 ? 11.720 -5.123 -7.974 1.00 90.25 70 MET A N 1
ATOM 571 C CA . MET A 1 70 ? 11.626 -4.824 -9.405 1.00 90.25 70 MET A CA 1
ATOM 572 C C . MET A 1 70 ? 12.758 -3.915 -9.908 1.00 90.25 70 MET A C 1
ATOM 574 O O . MET A 1 70 ? 12.847 -3.659 -11.110 1.00 90.25 70 MET A O 1
ATOM 578 N N . GLY A 1 71 ? 13.616 -3.412 -9.013 1.00 90.94 71 GLY A N 1
ATOM 579 C CA . GLY A 1 71 ? 14.682 -2.464 -9.345 1.00 90.94 71 GLY A CA 1
ATOM 580 C C . GLY A 1 71 ? 14.169 -1.112 -9.855 1.00 90.94 71 GLY A C 1
ATOM 581 O O . GLY A 1 71 ? 14.820 -0.488 -10.692 1.00 90.94 71 GLY A O 1
ATOM 582 N N . ILE A 1 72 ? 12.995 -0.677 -9.390 1.00 91.62 72 ILE A N 1
ATOM 583 C CA . ILE A 1 72 ? 12.348 0.581 -9.784 1.00 91.62 72 ILE A CA 1
ATOM 584 C C . ILE A 1 72 ? 12.854 1.708 -8.881 1.00 91.62 72 ILE A C 1
ATOM 586 O O . ILE A 1 72 ? 12.817 1.589 -7.657 1.00 91.62 72 ILE A O 1
ATOM 590 N N . THR A 1 73 ? 13.285 2.830 -9.464 1.00 89.31 73 THR A N 1
ATOM 591 C CA . THR A 1 73 ? 13.664 4.004 -8.661 1.00 89.31 73 THR A CA 1
ATOM 592 C C . THR A 1 73 ? 12.435 4.815 -8.225 1.00 89.31 73 THR A C 1
ATOM 594 O O . THR A 1 73 ? 11.407 4.796 -8.913 1.00 89.31 73 THR A O 1
ATOM 597 N N . PRO A 1 74 ? 12.519 5.587 -7.125 1.00 87.38 74 PRO A N 1
ATOM 598 C CA . PRO A 1 74 ? 11.420 6.447 -6.686 1.00 87.38 74 PRO A CA 1
ATOM 599 C C . PRO A 1 74 ? 10.922 7.411 -7.772 1.00 87.38 74 PRO A C 1
ATOM 601 O O . PRO A 1 74 ? 9.720 7.630 -7.893 1.00 87.38 74 PRO A O 1
ATOM 604 N N . GLU A 1 75 ? 11.816 7.943 -8.608 1.00 87.94 75 GLU A N 1
ATOM 605 C CA . GLU A 1 75 ? 11.467 8.861 -9.699 1.00 87.94 75 GLU A CA 1
ATOM 606 C C . GLU A 1 75 ? 10.667 8.159 -10.804 1.00 87.94 75 GLU A C 1
ATOM 608 O O . GLU A 1 75 ? 9.708 8.722 -11.335 1.00 87.94 75 GLU A O 1
ATOM 613 N N . GLN A 1 76 ? 11.031 6.916 -11.142 1.00 86.38 76 GLN A N 1
ATOM 614 C CA . GLN A 1 76 ? 10.281 6.103 -12.104 1.00 86.38 76 GLN A CA 1
ATOM 615 C C . GLN A 1 76 ? 8.898 5.743 -11.560 1.00 86.38 76 GLN A C 1
ATOM 617 O O . GLN A 1 76 ? 7.908 5.800 -12.293 1.00 86.38 76 GLN A O 1
ATOM 622 N N . PHE A 1 77 ? 8.817 5.417 -10.268 1.00 87.44 77 PHE A N 1
ATOM 623 C CA . PHE A 1 77 ? 7.558 5.143 -9.586 1.00 87.44 77 PHE A CA 1
ATOM 624 C C . PHE A 1 77 ? 6.644 6.378 -9.546 1.00 87.44 77 PHE A C 1
ATOM 626 O O . PHE A 1 77 ? 5.461 6.290 -9.890 1.00 87.44 77 PHE A O 1
ATOM 633 N N . GLU A 1 78 ? 7.186 7.546 -9.186 1.00 87.81 78 GLU A N 1
ATOM 634 C CA . GLU A 1 78 ? 6.458 8.817 -9.197 1.00 87.81 78 GLU A CA 1
ATOM 635 C C . GLU A 1 78 ? 5.945 9.126 -10.606 1.00 87.81 78 GLU A C 1
ATOM 637 O O . GLU A 1 78 ? 4.757 9.411 -10.790 1.00 87.81 78 GLU A O 1
ATOM 642 N N . TYR A 1 79 ? 6.806 8.992 -11.619 1.00 85.31 79 TYR A N 1
ATOM 643 C CA . TYR A 1 79 ? 6.413 9.201 -13.005 1.00 85.31 79 TYR A CA 1
ATOM 644 C C . TYR A 1 79 ? 5.272 8.261 -13.404 1.00 85.31 79 TYR A C 1
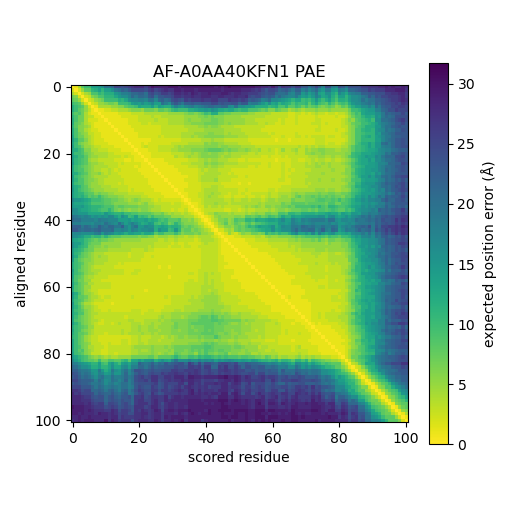ATOM 646 O O . TYR A 1 79 ? 4.236 8.747 -13.863 1.00 85.31 79 TYR A O 1
ATOM 654 N N . ALA A 1 80 ? 5.392 6.955 -13.146 1.00 84.00 80 ALA A N 1
ATOM 655 C CA . ALA A 1 80 ? 4.347 5.970 -13.424 1.00 84.00 80 ALA A CA 1
ATOM 656 C C . ALA A 1 80 ? 3.006 6.337 -12.761 1.00 84.00 80 ALA A C 1
ATOM 658 O O . ALA A 1 80 ? 1.956 6.263 -13.402 1.00 84.00 80 ALA A O 1
ATOM 659 N N . CYS A 1 81 ? 3.024 6.838 -11.522 1.00 83.94 81 CYS A N 1
ATOM 660 C CA . CYS A 1 81 ? 1.818 7.315 -10.839 1.00 83.94 81 CYS A CA 1
ATOM 661 C C . CYS A 1 81 ? 1.201 8.562 -11.506 1.00 83.94 81 CYS A C 1
ATOM 663 O O . CYS A 1 81 ? -0.018 8.750 -11.478 1.00 83.94 81 CYS A O 1
ATOM 665 N N . THR A 1 82 ? 2.009 9.422 -12.136 1.00 80.44 82 THR A N 1
ATOM 666 C CA . THR A 1 82 ? 1.518 10.610 -12.858 1.00 80.44 82 THR A CA 1
ATOM 667 C C . THR A 1 82 ? 0.996 10.321 -14.264 1.00 80.44 82 THR A C 1
ATOM 669 O O . THR A 1 82 ? 0.171 11.096 -14.758 1.00 80.44 82 THR A O 1
ATOM 672 N N . VAL A 1 83 ? 1.403 9.213 -14.897 1.00 69.56 83 VAL A N 1
ATOM 673 C CA . VAL A 1 83 ? 0.961 8.826 -16.253 1.00 69.56 83 VAL A CA 1
ATOM 674 C C . VAL A 1 83 ? -0.570 8.710 -16.327 1.00 69.56 83 VAL A C 1
ATOM 676 O O . VAL A 1 83 ? -1.181 9.156 -17.300 1.00 69.56 83 VAL A O 1
ATOM 679 N N . ASN A 1 84 ? -1.216 8.254 -15.248 1.00 57.09 84 ASN A N 1
ATOM 680 C CA . ASN A 1 84 ? -2.674 8.114 -15.162 1.00 57.09 84 ASN A CA 1
ATOM 681 C C . ASN A 1 84 ? -3.448 9.449 -15.057 1.00 57.09 84 ASN A C 1
ATOM 683 O O . ASN A 1 84 ? -4.667 9.475 -15.201 1.00 57.09 84 ASN A O 1
ATOM 687 N N . LYS A 1 85 ? -2.778 10.599 -14.857 1.00 53.25 85 LYS A N 1
ATOM 688 C CA . LYS A 1 85 ? -3.460 11.912 -14.898 1.00 53.25 85 LYS A CA 1
ATOM 689 C C . LYS A 1 85 ? -3.980 12.257 -16.301 1.00 53.25 85 LYS A C 1
ATOM 691 O O . LYS A 1 85 ? -4.851 13.117 -16.428 1.00 53.25 85 LYS A O 1
ATOM 696 N N . TYR A 1 86 ? -3.475 11.588 -17.340 1.00 47.62 86 TYR A N 1
ATOM 697 C CA . TYR A 1 86 ? -3.818 11.851 -18.742 1.00 47.62 86 TYR A CA 1
ATOM 698 C C . TYR A 1 86 ? -4.592 10.712 -19.416 1.00 47.62 86 TYR A C 1
ATOM 700 O O . TYR A 1 86 ? -5.264 10.942 -20.423 1.00 47.62 86 TYR A O 1
ATOM 708 N N . THR A 1 87 ? -4.571 9.506 -18.854 1.00 47.25 87 THR A N 1
ATOM 709 C CA . THR A 1 87 ? -5.383 8.375 -19.302 1.00 47.25 87 THR A CA 1
ATOM 710 C C . THR A 1 87 ? -6.628 8.281 -18.427 1.00 47.25 87 THR A C 1
ATOM 712 O O . THR A 1 87 ? -6.619 7.711 -17.348 1.00 47.25 87 THR A O 1
ATOM 715 N N . LYS A 1 88 ? -7.746 8.847 -18.900 1.00 43.94 88 LYS A N 1
ATOM 716 C CA . LYS A 1 88 ? -9.084 8.585 -18.343 1.00 43.94 88 LYS A CA 1
ATOM 717 C C . LYS A 1 88 ? -9.445 7.105 -18.540 1.00 43.94 88 LYS A C 1
ATOM 719 O O . LYS A 1 88 ? -10.266 6.789 -19.395 1.00 43.94 88 LYS A O 1
ATOM 724 N N . MET A 1 89 ? -8.829 6.193 -17.800 1.00 48.56 89 MET A N 1
ATOM 725 C CA . MET A 1 89 ? -9.285 4.812 -17.741 1.00 48.56 89 MET A CA 1
ATOM 726 C C . MET A 1 89 ? -10.419 4.761 -16.715 1.00 48.56 89 MET A C 1
ATOM 728 O O . MET A 1 89 ? -10.172 4.994 -15.530 1.00 48.56 89 MET A O 1
ATOM 732 N N . PRO A 1 90 ? -11.679 4.537 -17.131 1.00 44.31 90 PRO A N 1
ATOM 733 C CA . PRO A 1 90 ? -12.751 4.326 -16.175 1.00 44.31 90 PRO A CA 1
ATOM 734 C C . PRO A 1 90 ? -12.408 3.066 -15.379 1.00 44.31 90 PRO A C 1
ATOM 736 O O . PRO A 1 90 ? -12.264 1.990 -15.955 1.00 44.31 90 PRO A O 1
ATOM 739 N N . ILE A 1 91 ? -12.263 3.202 -14.060 1.00 51.06 91 ILE A N 1
ATOM 740 C CA . ILE A 1 91 ? -12.173 2.060 -13.149 1.00 51.06 91 ILE A CA 1
ATOM 741 C C . ILE A 1 91 ? -13.511 1.320 -13.254 1.00 51.06 91 ILE A C 1
ATOM 743 O O . ILE A 1 91 ? -14.487 1.660 -12.586 1.00 51.06 91 ILE A O 1
ATOM 747 N N . GLN A 1 92 ? -13.594 0.338 -14.148 1.00 46.50 92 GLN A N 1
ATOM 748 C CA . GLN A 1 92 ? -14.719 -0.582 -14.214 1.00 46.50 92 GLN A CA 1
ATOM 749 C C . GLN A 1 92 ? -14.532 -1.606 -13.101 1.00 46.50 92 GLN A C 1
ATOM 751 O O . GLN A 1 92 ? -13.939 -2.663 -13.291 1.00 46.50 92 GLN A O 1
ATOM 756 N N . PHE A 1 93 ? -15.047 -1.268 -11.917 1.00 44.06 93 PHE A N 1
ATOM 757 C CA . PHE A 1 93 ? -15.369 -2.253 -10.892 1.00 44.06 93 PHE A CA 1
ATOM 758 C C . PHE A 1 93 ? -16.324 -3.267 -11.530 1.00 44.06 93 PHE A C 1
ATOM 760 O O . PHE A 1 93 ? -17.505 -2.976 -11.734 1.00 44.06 93 PHE A O 1
ATOM 767 N N . GLN A 1 94 ? -15.815 -4.442 -11.899 1.00 48.34 94 GLN A N 1
ATOM 768 C CA . GLN A 1 94 ? -16.660 -5.554 -12.307 1.00 48.34 94 GLN A CA 1
ATOM 769 C C . GLN A 1 94 ? -17.432 -6.016 -11.071 1.00 48.34 94 GLN A C 1
ATOM 771 O O . GLN A 1 94 ? -16.959 -6.823 -10.276 1.00 48.34 94 GLN A O 1
ATOM 776 N N . GLN A 1 95 ? -18.631 -5.464 -10.890 1.00 42.81 95 GLN A N 1
ATOM 777 C CA . GLN A 1 95 ? -19.620 -6.042 -9.997 1.00 42.81 95 GLN A CA 1
ATOM 778 C C . GLN A 1 95 ? -19.893 -7.463 -10.488 1.00 42.81 95 GLN A C 1
ATOM 780 O O . GLN A 1 95 ? -20.394 -7.660 -11.596 1.00 42.81 95 GLN A O 1
ATOM 785 N N . ALA A 1 96 ? -19.551 -8.451 -9.663 1.00 50.47 96 ALA A N 1
ATOM 786 C CA . ALA A 1 96 ? -19.961 -9.829 -9.859 1.00 50.47 96 ALA A CA 1
ATOM 787 C C . ALA A 1 96 ? -21.499 -9.899 -9.873 1.00 50.47 96 ALA A C 1
ATOM 789 O O . ALA A 1 96 ? -22.165 -9.924 -8.844 1.00 50.47 96 ALA A O 1
ATOM 790 N N . SER A 1 97 ? -22.061 -9.895 -11.074 1.00 51.97 97 SER A N 1
ATOM 791 C CA . SER A 1 97 ? -23.406 -10.353 -11.414 1.00 51.97 97 SER A CA 1
ATOM 792 C C . 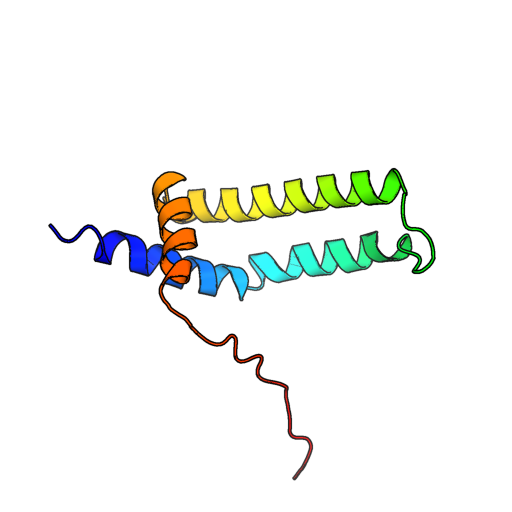SER A 1 97 ? -23.151 -11.358 -12.537 1.00 51.97 97 SER A C 1
ATOM 794 O O . SER A 1 97 ? -22.570 -10.980 -13.546 1.00 51.97 97 SER A O 1
ATOM 796 N N . GLN A 1 98 ? -23.435 -12.655 -12.435 1.00 46.31 98 GLN A N 1
ATOM 797 C CA . GLN A 1 98 ? -24.694 -13.313 -12.069 1.00 46.31 98 GLN A CA 1
ATOM 798 C C . GLN A 1 98 ? -24.323 -14.733 -11.575 1.00 46.31 98 GLN A C 1
ATOM 800 O O . GLN A 1 98 ? -23.476 -15.378 -12.181 1.00 46.31 98 GLN A O 1
ATOM 805 N N . ARG A 1 99 ? -24.728 -15.242 -10.405 1.00 46.31 99 ARG A N 1
ATOM 806 C CA . ARG A 1 99 ? -26.072 -15.676 -9.974 1.00 46.31 99 ARG A CA 1
ATOM 807 C C . ARG A 1 99 ? -26.868 -16.424 -11.063 1.00 46.31 99 ARG A C 1
ATOM 809 O O . ARG A 1 99 ? -27.596 -15.806 -11.821 1.00 46.31 99 ARG A O 1
ATOM 816 N N . ASN A 1 100 ? -26.737 -17.753 -11.017 1.00 47.84 100 ASN A N 1
ATOM 817 C CA . ASN A 1 100 ? -27.624 -18.821 -11.504 1.00 47.84 100 ASN A CA 1
ATOM 818 C C . ASN A 1 100 ? -28.017 -18.876 -12.995 1.00 47.84 100 ASN A C 1
ATOM 820 O O . ASN A 1 100 ? -28.834 -18.098 -13.481 1.00 47.84 100 ASN A O 1
ATOM 824 N N . SER A 1 101 ? -27.594 -19.962 -13.648 1.00 52.16 101 SER A N 1
ATOM 825 C CA . SER A 1 101 ? -28.493 -20.829 -14.425 1.00 52.16 101 SER A CA 1
ATOM 826 C C . SER A 1 101 ? -28.417 -22.240 -13.866 1.00 52.16 101 SER A C 1
ATOM 828 O O . SER A 1 101 ? -27.303 -22.620 -13.440 1.00 52.16 101 SER A O 1
#

Radius of gyration: 17.66 Å; Cα contacts (8 Å, |Δi|>4): 29; chains: 1; bounding box: 44×34×46 Å

Nearest PDB structures (foldseek):
  4zi3-assembly1_D  TM=9.558E-01  e=2.141E-04  Mus musculus
  8to0-assembly1_Ah  TM=3.123E-01  e=7.905E+00  Mus musculus
  7ung-assembly1_D5  TM=3.035E-01  e=9.999E+00  Homo sapiens

Foldseek 3Di:
DCVPVVLQVVLVLVVVLCVDCLNVVVLVVLCVVLVPPDDPPDDDDPSVVVSVVVSVVVVCVSVVVSCVVVVNDPVSNVVSVCVVVPDPDPPPPPDDDDDDD

Secondary structure (DSSP, 8-state):
--TTHHHHHHHHHHHHHHHSHHHHHHHHHHHHHHGGG--TT-S--HHHHHHHHHHHHHHHHHHHHHHHHHT--HHHHHHHHHHTTT---------------

Sequence (101 aa):
MNDKDDSAWVFDSLIGFLQGPIWSAPLITFIEEKSLIFEADIEENDEYQKVYQEYKNLVDLLLGCFMEDMGITPEQFEYACTVNKYTKMPIQFQQASQRNS